Protein AF-Q86Y78-2-F1 (afdb_monomer_lite)

Secondary structure (DSSP, 8-state):
--SHHHHHHHHHHHHHHHHHHHHH-----GGG----S----SSTT--B----TT-SSHHHHHHS----BPPTT---

Radius of gyration: 20.08 Å; chains: 1; bounding box: 42×40×49 Å

pLD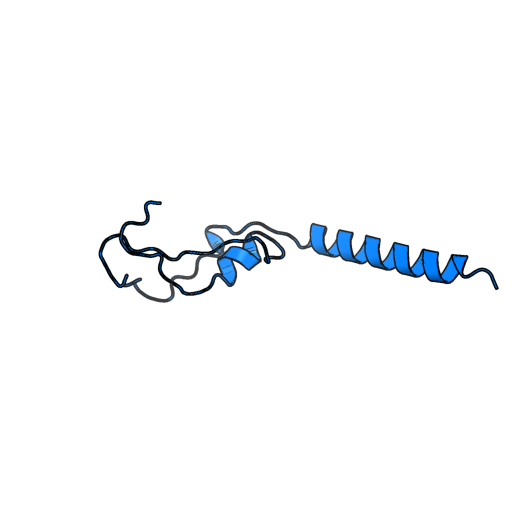DT: mean 91.21, std 7.52, range [52.59, 96.62]

Structure (mmCIF, N/CA/C/O backbone):
data_AF-Q86Y78-2-F1
#
_entry.id   AF-Q86Y78-2-F1
#
loop_
_atom_site.group_PDB
_atom_site.id
_atom_site.type_symbol
_atom_site.label_atom_id
_atom_site.label_alt_id
_atom_site.label_comp_id
_atom_site.label_asym_id
_atom_site.label_entity_id
_atom_site.label_seq_id
_atom_site.pdbx_PDB_ins_code
_atom_site.Cartn_x
_atom_site.Cartn_y
_atom_site.Cartn_z
_atom_site.occupancy
_atom_site.B_iso_or_equiv
_atom_site.auth_seq_id
_atom_site.auth_comp_id
_atom_site.auth_asym_id
_atom_site.auth_atom_id
_atom_site.pdbx_PDB_model_num
ATOM 1 N N . MET A 1 1 ? 23.035 31.848 -29.492 1.00 52.59 1 MET A N 1
ATOM 2 C CA . MET A 1 1 ? 23.710 30.698 -28.861 1.00 52.59 1 MET A CA 1
ATOM 3 C C . MET A 1 1 ? 22.660 29.616 -28.764 1.00 52.59 1 MET A C 1
ATOM 5 O O . MET A 1 1 ? 21.688 29.821 -28.050 1.00 52.59 1 MET A O 1
ATOM 9 N N . GLU A 1 2 ? 22.769 28.574 -29.587 1.00 65.50 2 GLU A N 1
ATOM 10 C CA . GLU A 1 2 ? 21.828 27.449 -29.573 1.00 65.50 2 GLU A CA 1
ATOM 11 C C . GLU A 1 2 ? 21.713 26.927 -28.133 1.00 65.50 2 GLU A C 1
ATOM 13 O O . GLU A 1 2 ? 22.746 26.591 -27.550 1.00 65.50 2 GLU A O 1
ATOM 18 N N . PRO A 1 3 ? 20.515 26.851 -27.528 1.00 68.06 3 PRO A N 1
ATOM 19 C CA . PRO A 1 3 ? 20.349 26.318 -26.174 1.00 68.06 3 PRO A CA 1
ATOM 20 C C . PRO A 1 3 ? 20.626 24.804 -26.093 1.00 68.06 3 PRO A C 1
ATOM 22 O O . PRO A 1 3 ? 20.507 24.215 -25.020 1.00 68.06 3 PRO A O 1
ATOM 25 N N . GLY A 1 4 ? 21.038 24.182 -27.206 1.00 83.62 4 GLY A N 1
ATOM 26 C CA . GLY A 1 4 ? 21.359 22.767 -27.361 1.00 83.62 4 GLY A CA 1
ATOM 27 C C . GLY A 1 4 ? 22.149 22.138 -26.209 1.00 83.62 4 GLY A C 1
ATOM 28 O O . GLY A 1 4 ? 21.649 21.167 -25.648 1.00 83.62 4 GLY A O 1
ATOM 29 N N . PRO A 1 5 ? 23.325 22.653 -25.788 1.00 90.81 5 PRO A N 1
ATOM 30 C CA . PRO A 1 5 ? 24.108 21.995 -24.743 1.00 90.81 5 PRO A CA 1
ATOM 31 C C . PRO A 1 5 ? 23.443 22.080 -23.365 1.00 90.81 5 PRO A C 1
ATOM 33 O O . PRO A 1 5 ? 23.515 21.128 -22.597 1.00 90.81 5 PRO A O 1
ATOM 36 N N . ALA A 1 6 ? 22.768 23.189 -23.048 1.00 92.00 6 ALA A N 1
ATOM 37 C CA . ALA A 1 6 ? 22.070 23.339 -21.772 1.00 92.00 6 ALA A CA 1
ATOM 38 C C . ALA A 1 6 ? 20.835 22.427 -21.703 1.00 92.00 6 ALA A C 1
ATOM 40 O O . ALA A 1 6 ? 20.646 21.725 -20.714 1.00 92.00 6 ALA A O 1
ATOM 41 N N . LEU A 1 7 ? 20.038 22.385 -22.776 1.00 93.25 7 LEU A N 1
ATOM 42 C CA . LEU A 1 7 ? 18.907 21.463 -22.910 1.00 93.25 7 LEU A CA 1
ATOM 43 C C . LEU A 1 7 ? 19.367 20.002 -22.854 1.00 93.25 7 LEU A C 1
ATOM 45 O O . LEU A 1 7 ? 18.777 19.213 -22.123 1.00 93.25 7 LEU A O 1
ATOM 49 N N . ALA A 1 8 ? 20.442 19.648 -23.565 1.00 93.75 8 ALA A N 1
ATOM 50 C CA . ALA A 1 8 ? 21.007 18.301 -23.541 1.00 93.75 8 ALA A CA 1
ATOM 51 C C . ALA A 1 8 ? 21.465 17.895 -22.133 1.00 93.75 8 ALA A C 1
ATOM 53 O O . ALA A 1 8 ? 21.168 16.785 -21.694 1.00 93.75 8 ALA A O 1
ATOM 54 N N . TRP A 1 9 ? 22.129 18.795 -21.397 1.00 95.38 9 TRP A N 1
ATOM 55 C CA . TRP A 1 9 ? 22.513 18.524 -20.012 1.00 95.38 9 TRP A CA 1
ATOM 56 C C . TRP A 1 9 ? 21.312 18.375 -19.083 1.00 95.38 9 TRP A C 1
ATOM 58 O O . TRP A 1 9 ? 21.309 17.457 -18.269 1.00 95.38 9 TRP A O 1
ATOM 68 N N . LEU A 1 10 ? 20.285 19.221 -19.210 1.00 95.44 10 LEU A N 1
ATOM 69 C CA . LEU A 1 10 ? 19.061 19.090 -18.414 1.00 95.44 10 LEU A CA 1
ATOM 70 C C . LEU A 1 10 ? 18.372 17.744 -18.669 1.00 95.44 10 LEU A C 1
ATOM 72 O O . LEU A 1 10 ? 18.032 17.053 -17.714 1.00 95.44 10 LEU A O 1
ATOM 76 N N . LEU A 1 11 ? 18.239 17.338 -19.935 1.00 95.25 11 LEU A N 1
ATOM 77 C CA . LEU A 1 11 ? 17.662 16.043 -20.301 1.00 95.25 11 LEU A CA 1
ATOM 78 C C . LEU A 1 11 ? 18.483 14.875 -19.748 1.00 95.25 11 LEU A C 1
ATOM 80 O O . LEU A 1 11 ? 17.911 13.932 -19.204 1.00 95.25 11 LEU A O 1
ATOM 84 N N . LEU A 1 12 ? 19.815 14.939 -19.839 1.00 96.00 12 LEU A N 1
ATOM 85 C CA . LEU A 1 12 ? 20.669 13.902 -19.268 1.00 96.00 12 LEU A CA 1
ATOM 86 C C . LEU A 1 12 ? 20.508 13.819 -17.747 1.00 96.00 12 LEU A C 1
ATOM 88 O O . LEU A 1 12 ? 20.381 12.723 -17.215 1.00 96.00 12 LEU A O 1
ATOM 92 N N . LEU A 1 13 ? 20.490 14.955 -17.047 1.00 96.50 13 LEU A N 1
ATOM 93 C CA . LEU A 1 13 ? 20.294 14.982 -15.597 1.00 96.50 13 LEU A CA 1
ATOM 94 C C . LEU A 1 13 ? 18.936 14.394 -15.197 1.00 96.50 13 LEU A C 1
ATOM 96 O O . LEU A 1 13 ? 18.881 13.635 -14.232 1.00 96.50 13 LEU A O 1
ATOM 100 N N . SER A 1 14 ? 17.868 14.681 -15.947 1.00 95.50 14 SER A N 1
ATOM 101 C CA . SER A 1 14 ? 16.556 14.059 -15.735 1.00 95.50 14 SER A CA 1
ATOM 102 C C . SER A 1 14 ? 16.612 12.540 -15.916 1.00 95.50 14 SER A C 1
ATOM 104 O O . SER A 1 14 ? 16.196 11.812 -15.021 1.00 95.50 14 SER A O 1
ATOM 106 N N . LEU A 1 15 ? 17.220 12.053 -17.003 1.00 95.75 15 LEU A N 1
ATOM 107 C CA . LEU A 1 15 ? 17.380 10.614 -17.251 1.00 95.75 15 LEU A CA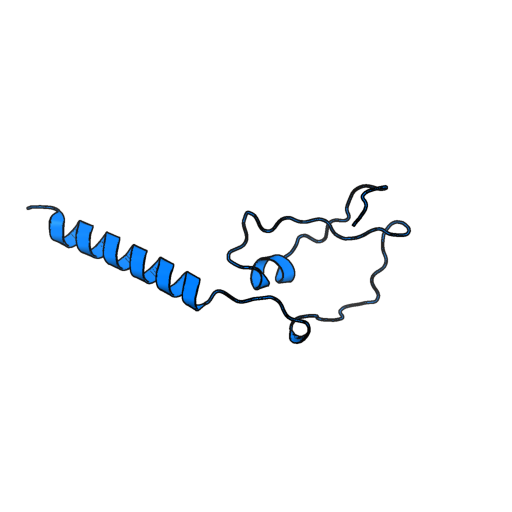 1
ATOM 108 C C . LEU A 1 15 ? 18.204 9.922 -16.158 1.00 95.75 15 LEU A C 1
ATOM 110 O O . LEU A 1 15 ? 17.883 8.809 -15.745 1.00 95.75 15 LEU A O 1
ATOM 114 N N . LEU A 1 16 ? 19.264 10.574 -15.672 1.00 95.75 16 LEU A N 1
ATOM 115 C CA . LEU A 1 16 ? 20.074 10.060 -14.569 1.00 95.75 16 LEU A CA 1
ATOM 116 C C . LEU A 1 16 ? 19.285 10.029 -13.255 1.00 95.75 16 LEU A C 1
ATOM 118 O O . LEU A 1 16 ? 19.405 9.057 -12.511 1.00 95.75 16 LEU A O 1
ATOM 122 N N . ALA A 1 17 ? 18.467 11.047 -12.976 1.00 94.31 17 ALA A N 1
ATOM 123 C CA . ALA A 1 17 ? 17.606 11.081 -11.797 1.00 94.31 17 ALA A CA 1
ATOM 124 C C . ALA A 1 17 ? 16.541 9.973 -11.836 1.00 94.31 17 ALA A C 1
ATOM 126 O O . ALA A 1 17 ? 16.347 9.276 -10.839 1.00 94.31 17 ALA A O 1
ATOM 127 N N . ASP A 1 18 ? 15.912 9.753 -12.991 1.00 91.44 18 ASP A N 1
ATOM 128 C CA . ASP A 1 18 ? 14.939 8.675 -13.188 1.00 91.44 18 ASP A CA 1
ATOM 129 C C . ASP A 1 18 ? 15.595 7.293 -13.056 1.00 91.44 18 ASP A C 1
ATOM 131 O O . ASP A 1 18 ? 15.058 6.403 -12.394 1.00 91.44 18 ASP A O 1
ATOM 135 N N . CYS A 1 19 ? 16.798 7.125 -13.612 1.00 93.06 19 CYS A N 1
ATOM 136 C CA . CYS A 1 19 ? 17.583 5.899 -13.479 1.00 93.06 19 CYS A CA 1
ATOM 137 C C . CYS A 1 19 ? 17.971 5.627 -12.017 1.00 93.06 19 CYS A C 1
ATOM 139 O O . CYS A 1 19 ? 17.838 4.501 -11.539 1.00 93.06 19 CYS A O 1
ATOM 141 N N . LEU A 1 20 ? 18.386 6.661 -11.274 1.00 92.44 20 LEU A N 1
ATOM 142 C CA . LEU A 1 20 ? 18.695 6.548 -9.849 1.00 92.44 20 LEU A CA 1
ATOM 143 C C . LEU A 1 20 ? 17.455 6.159 -9.037 1.00 92.44 20 LEU A C 1
ATOM 145 O O . LEU A 1 20 ? 17.539 5.273 -8.189 1.00 92.44 20 LEU A O 1
ATOM 149 N N . LYS A 1 21 ? 16.301 6.776 -9.320 1.00 89.94 21 LYS A N 1
ATOM 150 C CA . LYS A 1 21 ? 15.032 6.440 -8.665 1.00 89.94 21 LYS A CA 1
ATOM 151 C C . LYS A 1 21 ? 14.634 4.987 -8.926 1.00 89.94 21 LYS A C 1
ATOM 153 O O . LYS A 1 21 ? 14.258 4.287 -7.991 1.00 89.94 21 LYS A O 1
ATOM 158 N N . ALA A 1 22 ? 14.757 4.516 -10.166 1.00 88.88 22 ALA A N 1
ATOM 159 C CA . ALA A 1 22 ? 14.491 3.123 -10.510 1.00 88.88 22 ALA A CA 1
ATOM 160 C C . ALA A 1 22 ? 15.465 2.161 -9.806 1.00 88.88 22 ALA A C 1
ATOM 162 O O . ALA A 1 22 ? 15.037 1.149 -9.260 1.00 88.88 22 ALA A O 1
ATOM 163 N N . ALA A 1 23 ? 16.757 2.496 -9.751 1.00 90.31 23 ALA A N 1
ATOM 164 C CA . ALA A 1 23 ? 17.772 1.675 -9.089 1.00 90.31 23 ALA A CA 1
ATOM 165 C C . ALA A 1 23 ? 17.598 1.596 -7.561 1.00 90.31 23 ALA A C 1
ATOM 167 O O . ALA A 1 23 ? 17.990 0.604 -6.952 1.00 90.31 23 ALA A O 1
ATOM 168 N N . GLN A 1 24 ? 17.035 2.636 -6.939 1.00 90.31 24 GLN A N 1
ATOM 169 C CA . GLN A 1 24 ? 16.741 2.665 -5.502 1.00 90.31 24 GLN A CA 1
ATOM 170 C C . GLN A 1 24 ? 15.390 2.044 -5.142 1.00 90.31 24 GLN A C 1
ATOM 172 O O . GLN A 1 24 ? 15.170 1.746 -3.967 1.00 90.31 24 GLN A O 1
ATOM 177 N N . SER A 1 25 ? 14.506 1.853 -6.126 1.00 94.12 25 SER A N 1
ATOM 178 C CA . SER A 1 25 ? 13.199 1.251 -5.893 1.00 94.12 25 SER A CA 1
ATOM 179 C C . SER A 1 25 ? 13.338 -0.168 -5.347 1.00 94.12 25 SER A C 1
ATOM 181 O O . SER A 1 25 ? 14.165 -0.957 -5.814 1.00 94.12 25 SER A O 1
ATOM 183 N N . ARG A 1 26 ? 12.536 -0.503 -4.336 1.00 95.62 26 ARG A N 1
ATOM 184 C CA . ARG A 1 26 ? 12.515 -1.855 -3.776 1.00 95.62 26 ARG A CA 1
ATOM 185 C C . ARG A 1 26 ? 11.149 -2.265 -3.249 1.00 95.62 26 ARG A C 1
ATOM 187 O O . ARG A 1 26 ? 10.287 -1.443 -2.935 1.00 95.62 26 ARG A O 1
ATOM 194 N N . ASP A 1 27 ? 10.992 -3.575 -3.112 1.00 96.12 27 ASP A N 1
ATOM 195 C CA . ASP A 1 27 ? 9.805 -4.180 -2.529 1.00 96.12 27 ASP A CA 1
ATOM 196 C C . ASP A 1 27 ? 9.827 -4.177 -1.004 1.00 96.12 27 ASP A C 1
ATOM 198 O O . ASP A 1 27 ? 10.877 -4.297 -0.365 1.00 96.12 27 ASP A O 1
ATOM 202 N N . PHE A 1 28 ? 8.630 -4.081 -0.426 1.00 96.62 28 PHE A N 1
ATOM 203 C CA . PHE A 1 28 ? 8.417 -4.325 0.991 1.00 96.62 28 PHE A CA 1
ATOM 204 C C . PHE A 1 28 ? 8.4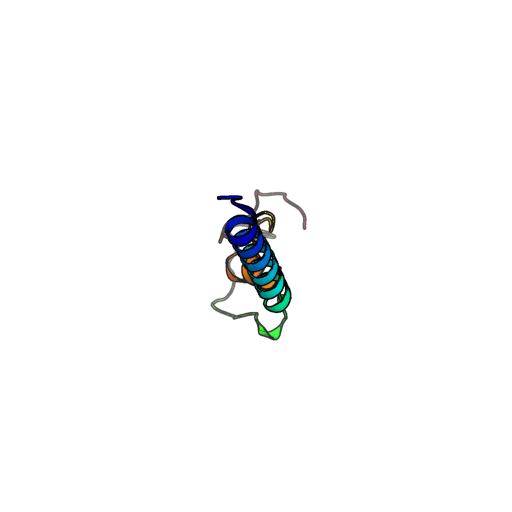27 -5.831 1.260 1.00 96.62 28 PHE A C 1
ATOM 206 O O . PHE A 1 28 ? 7.727 -6.599 0.599 1.00 96.62 28 PHE A O 1
ATOM 213 N N . THR A 1 29 ? 9.195 -6.267 2.254 1.00 96.38 29 THR A N 1
ATOM 214 C CA . THR A 1 29 ? 9.340 -7.681 2.605 1.00 96.38 29 THR A CA 1
ATOM 215 C C . THR A 1 29 ? 8.931 -7.950 4.049 1.00 96.38 29 THR A C 1
ATOM 217 O O . THR A 1 29 ? 8.791 -7.046 4.868 1.00 96.38 29 THR A O 1
ATOM 220 N N . VAL A 1 30 ? 8.815 -9.231 4.412 1.00 94.75 30 VAL A N 1
ATOM 221 C CA . VAL A 1 30 ? 8.553 -9.649 5.803 1.00 94.75 30 VAL A CA 1
ATOM 222 C C . VAL A 1 30 ? 9.616 -9.119 6.777 1.00 94.75 30 VAL A C 1
ATOM 224 O O . VAL A 1 30 ? 9.309 -8.878 7.940 1.00 94.75 30 VAL A O 1
ATOM 227 N N . LYS A 1 31 ? 10.853 -8.890 6.313 1.00 95.50 31 LYS A N 1
ATOM 228 C CA . LYS A 1 31 ? 11.939 -8.343 7.143 1.00 95.50 31 LYS A CA 1
ATOM 229 C C . LYS A 1 31 ? 11.719 -6.875 7.517 1.00 95.50 31 LYS A C 1
ATOM 231 O O . LYS A 1 31 ? 12.318 -6.410 8.480 1.00 95.50 31 LYS A O 1
ATOM 236 N N . ASP A 1 32 ? 10.882 -6.165 6.767 1.00 95.19 32 ASP A N 1
ATOM 237 C CA . ASP A 1 32 ? 10.572 -4.754 6.990 1.00 95.19 32 ASP A CA 1
ATOM 238 C C . ASP A 1 32 ? 9.402 -4.561 7.976 1.00 95.19 32 ASP A C 1
ATOM 240 O O . ASP A 1 32 ? 9.161 -3.444 8.443 1.00 95.19 32 ASP A O 1
ATOM 244 N N . ILE A 1 33 ? 8.687 -5.639 8.330 1.00 92.38 33 ILE A N 1
ATOM 245 C CA . ILE A 1 33 ? 7.588 -5.615 9.302 1.00 92.38 33 ILE A CA 1
ATOM 246 C C . ILE A 1 33 ? 8.149 -5.344 10.701 1.00 92.38 33 ILE A C 1
ATOM 248 O O . ILE A 1 33 ? 8.913 -6.138 11.249 1.00 92.38 33 ILE A O 1
ATOM 252 N N . ILE A 1 34 ? 7.709 -4.242 11.311 1.00 89.19 34 ILE A N 1
ATOM 253 C CA . ILE A 1 34 ? 8.012 -3.911 12.706 1.00 89.19 34 ILE A CA 1
ATOM 254 C C . ILE A 1 34 ? 6.758 -4.123 13.554 1.00 89.19 34 ILE A C 1
ATOM 256 O O . ILE A 1 34 ? 5.745 -3.449 13.364 1.00 89.19 34 ILE A O 1
ATOM 260 N N . TYR A 1 35 ? 6.841 -5.024 14.532 1.00 84.94 35 TYR A N 1
ATOM 261 C CA . TYR A 1 35 ? 5.804 -5.192 15.548 1.00 84.94 35 TYR A CA 1
ATOM 262 C C . TYR A 1 35 ? 5.931 -4.088 16.599 1.00 84.94 35 TYR A C 1
ATOM 264 O O . TYR A 1 35 ? 6.769 -4.168 17.492 1.00 84.94 35 TYR A O 1
ATOM 272 N N . LEU A 1 36 ? 5.115 -3.040 16.477 1.00 80.12 36 LEU A N 1
ATOM 273 C CA . LEU A 1 36 ? 5.127 -1.913 17.417 1.00 80.12 36 LEU A CA 1
ATOM 274 C C . LEU A 1 36 ? 4.263 -2.182 18.655 1.00 80.12 36 LEU A C 1
ATOM 276 O O . LEU A 1 36 ? 4.676 -1.916 19.778 1.00 80.12 36 LEU A O 1
ATOM 280 N N . HIS A 1 37 ? 3.059 -2.709 18.451 1.00 78.12 37 HIS A N 1
ATOM 281 C CA . HIS A 1 37 ? 2.103 -3.030 19.507 1.00 78.12 37 HIS A CA 1
ATOM 282 C C . HIS A 1 37 ? 1.082 -4.049 18.980 1.00 78.12 37 HIS A C 1
ATOM 284 O O . HIS A 1 37 ? 0.928 -4.183 17.760 1.00 78.12 37 HIS A O 1
ATOM 290 N N . PRO A 1 38 ? 0.345 -4.755 19.858 1.00 80.94 38 PRO A N 1
ATOM 291 C CA . PRO A 1 38 ? -0.839 -5.491 19.439 1.00 80.94 38 PRO A CA 1
ATOM 292 C C . PRO A 1 38 ? -1.773 -4.536 18.691 1.00 80.94 38 PRO A C 1
ATOM 294 O O . PRO A 1 38 ? -2.112 -3.463 19.198 1.00 80.94 38 PRO A O 1
ATOM 297 N N . SER A 1 39 ? -2.134 -4.876 17.456 1.00 75.75 39 SER A N 1
ATOM 298 C CA . SER A 1 39 ? -3.056 -4.051 16.683 1.00 75.75 39 SER A CA 1
ATOM 299 C C . SER A 1 39 ? -4.459 -4.226 17.258 1.00 75.75 39 SER A C 1
ATOM 301 O O . SER A 1 39 ? -5.022 -5.318 17.217 1.00 75.75 39 SER A O 1
ATOM 303 N N . THR A 1 40 ? -5.011 -3.158 17.829 1.00 86.19 40 THR A N 1
ATOM 304 C CA . THR A 1 40 ? -6.436 -3.072 18.139 1.00 86.19 40 THR A CA 1
ATOM 305 C C . THR A 1 40 ? -7.134 -2.383 16.981 1.00 86.19 40 THR A C 1
ATOM 307 O O . THR A 1 40 ? -6.815 -1.251 16.617 1.00 86.19 40 THR A O 1
ATOM 310 N N . THR A 1 41 ? -8.093 -3.082 16.386 1.00 91.31 41 THR A N 1
ATOM 311 C CA . THR A 1 41 ? -8.928 -2.536 15.322 1.00 91.31 41 THR A CA 1
ATOM 312 C C . THR A 1 41 ? -10.166 -1.883 15.954 1.00 91.31 41 THR A C 1
ATOM 314 O O . THR A 1 41 ? -10.665 -2.361 16.976 1.00 91.31 41 THR A O 1
ATOM 317 N N . PRO A 1 42 ? -10.695 -0.780 15.399 1.00 92.69 42 PRO A N 1
ATOM 318 C CA . PRO A 1 42 ? -11.839 -0.067 15.976 1.00 92.69 42 PRO A CA 1
ATOM 319 C C . PRO A 1 42 ? -13.160 -0.850 15.874 1.00 92.69 42 PRO A C 1
ATOM 321 O O . PRO A 1 42 ? -14.171 -0.457 16.456 1.00 92.69 42 PRO A O 1
ATOM 324 N N . TYR A 1 43 ? -13.185 -1.935 15.100 1.00 92.88 43 TYR A N 1
ATOM 325 C CA . TYR A 1 43 ? -14.306 -2.857 14.965 1.00 92.88 43 TYR A CA 1
ATOM 326 C C . TYR A 1 43 ? -13.802 -4.219 14.439 1.00 92.88 43 TYR A C 1
ATOM 328 O O . TYR A 1 43 ? -12.759 -4.264 13.774 1.00 92.88 43 TYR A O 1
ATOM 336 N N . PRO A 1 44 ? -14.515 -5.334 14.704 1.00 92.31 44 PRO A N 1
ATOM 337 C CA . PRO A 1 44 ? -14.106 -6.660 14.241 1.00 92.31 44 PRO A CA 1
ATOM 338 C C . PRO A 1 44 ? -13.889 -6.703 12.726 1.00 92.31 44 PRO A C 1
ATOM 340 O O . PRO A 1 44 ? -14.726 -6.219 11.967 1.00 92.31 44 PRO A O 1
ATOM 343 N N . GLY A 1 45 ? -12.758 -7.266 12.296 1.00 91.12 45 GLY A N 1
ATOM 344 C CA . GLY A 1 45 ? -12.384 -7.341 10.879 1.00 91.12 45 GLY A CA 1
ATOM 345 C C . GLY A 1 45 ? -11.910 -6.021 10.256 1.00 91.12 45 GLY A C 1
ATOM 346 O O . GLY A 1 45 ? -11.654 -5.988 9.059 1.00 91.12 45 GLY A O 1
ATOM 347 N N . GLY A 1 46 ? -11.782 -4.936 11.028 1.00 92.81 46 GLY A N 1
ATOM 348 C CA . GLY A 1 46 ? -11.220 -3.682 10.527 1.00 92.81 46 GLY A CA 1
ATOM 349 C C . GLY A 1 46 ? -9.756 -3.820 10.113 1.00 92.81 46 GLY A C 1
ATOM 350 O O . GLY A 1 46 ? -8.963 -4.446 10.809 1.00 92.81 46 GLY A O 1
ATOM 351 N N . PHE A 1 47 ? -9.389 -3.192 9.002 1.00 92.94 47 PHE A N 1
ATOM 352 C CA . PHE A 1 47 ? -8.020 -3.127 8.491 1.00 92.94 47 PHE A CA 1
ATOM 353 C C . PHE A 1 47 ? -7.715 -1.713 7.987 1.00 92.94 47 PHE A C 1
ATOM 355 O O . PHE A 1 47 ? -8.627 -0.895 7.832 1.00 92.94 47 PHE A O 1
ATOM 362 N N . LYS A 1 48 ? -6.431 -1.398 7.794 1.00 92.62 48 LYS A N 1
ATOM 363 C CA . LYS A 1 48 ? -6.000 -0.082 7.305 1.00 92.62 48 LYS A CA 1
ATOM 364 C C . LYS A 1 48 ? -6.151 -0.004 5.786 1.00 92.62 48 LYS A C 1
ATOM 366 O O . LYS A 1 48 ? -5.764 -0.937 5.089 1.00 92.62 48 LYS A O 1
ATOM 371 N N . CYS A 1 49 ? -6.690 1.107 5.292 1.00 94.31 49 CYS A N 1
ATOM 372 C CA . CYS A 1 49 ? -6.911 1.362 3.869 1.00 94.31 49 CYS A CA 1
ATOM 373 C C . CYS A 1 49 ? -5.942 2.426 3.357 1.00 94.31 49 CYS A C 1
ATOM 375 O O . CYS A 1 49 ? -5.876 3.523 3.910 1.00 94.31 49 CYS A O 1
ATOM 377 N N . PHE A 1 50 ? -5.249 2.138 2.259 1.00 95.06 50 PHE A N 1
ATOM 378 C CA . PHE A 1 50 ? -4.397 3.101 1.568 1.00 95.06 50 PHE A CA 1
ATOM 379 C C . PHE A 1 50 ? -4.194 2.708 0.102 1.00 95.06 50 PHE A C 1
ATOM 381 O O . PHE A 1 50 ? -4.471 1.576 -0.292 1.00 95.06 50 PHE A O 1
ATOM 388 N N . THR A 1 51 ? -3.706 3.650 -0.705 1.00 95.50 51 THR A N 1
ATOM 389 C CA . THR A 1 51 ? -3.288 3.410 -2.091 1.00 95.50 51 THR A CA 1
ATOM 390 C C . THR A 1 51 ? -1.825 3.805 -2.264 1.00 95.50 51 THR A C 1
ATOM 392 O O . THR A 1 51 ? -1.320 4.683 -1.563 1.00 95.50 51 THR A O 1
ATOM 395 N N . CYS A 1 52 ? -1.143 3.173 -3.219 1.00 95.38 52 CYS A N 1
ATOM 396 C CA . CYS A 1 52 ? 0.259 3.465 -3.532 1.00 95.38 52 CYS A CA 1
ATOM 397 C C . CYS A 1 52 ? 0.436 4.473 -4.678 1.00 95.38 52 CYS A C 1
ATOM 399 O O . CYS A 1 52 ? 1.553 4.667 -5.143 1.00 95.38 52 CYS A O 1
ATOM 401 N N . GLU A 1 53 ? -0.634 5.132 -5.138 1.00 95.19 53 GLU A N 1
ATOM 402 C CA . GLU A 1 53 ? -0.617 5.997 -6.335 1.00 95.19 53 GLU A CA 1
ATOM 403 C C . GLU A 1 53 ? 0.408 7.138 -6.265 1.00 95.19 53 GLU A C 1
ATOM 405 O O . GLU A 1 53 ? 0.868 7.628 -7.293 1.00 95.19 53 GLU A O 1
ATOM 410 N N . LYS A 1 54 ? 0.760 7.575 -5.050 1.00 93.44 54 LYS A N 1
ATOM 411 C CA . LYS A 1 54 ? 1.710 8.670 -4.800 1.00 93.44 54 LYS A CA 1
ATOM 412 C C . LYS A 1 54 ? 3.037 8.200 -4.201 1.00 93.44 54 LYS A C 1
ATOM 414 O O . LYS A 1 54 ? 3.871 9.037 -3.865 1.00 93.44 54 LYS A O 1
ATOM 419 N N . ALA A 1 55 ? 3.225 6.894 -4.030 1.00 94.62 55 ALA A N 1
ATOM 420 C CA . ALA A 1 55 ? 4.450 6.343 -3.468 1.00 94.62 55 ALA A CA 1
ATOM 421 C C . ALA A 1 55 ? 5.539 6.215 -4.542 1.00 94.62 55 ALA A C 1
ATOM 423 O O . ALA A 1 55 ? 5.252 6.040 -5.726 1.00 94.62 55 ALA A O 1
ATOM 424 N N . ALA A 1 56 ? 6.804 6.315 -4.130 1.00 93.38 56 ALA A N 1
ATOM 425 C CA . ALA A 1 56 ? 7.933 6.129 -5.039 1.00 93.38 56 ALA A CA 1
ATOM 426 C C . ALA A 1 56 ? 8.110 4.659 -5.448 1.00 93.38 56 ALA A C 1
ATOM 428 O O . ALA A 1 56 ? 8.486 4.391 -6.587 1.00 93.38 56 ALA A O 1
ATOM 429 N N . ASP A 1 57 ? 7.835 3.743 -4.522 1.00 95.25 57 ASP A N 1
ATOM 430 C CA . ASP A 1 57 ? 7.896 2.299 -4.692 1.00 95.25 57 ASP A CA 1
ATOM 431 C C . ASP A 1 57 ? 7.002 1.589 -3.654 1.00 95.25 57 ASP A C 1
ATOM 433 O O . ASP A 1 57 ? 6.288 2.215 -2.860 1.00 95.25 57 ASP A O 1
ATOM 437 N N . ASN A 1 58 ? 7.020 0.257 -3.683 1.00 95.50 58 ASN A N 1
ATOM 438 C CA . ASN A 1 58 ? 6.229 -0.590 -2.796 1.00 95.50 58 ASN A CA 1
ATOM 439 C C . ASN A 1 58 ? 6.707 -0.503 -1.333 1.00 95.50 58 ASN A C 1
ATOM 441 O O . ASN A 1 58 ? 5.887 -0.507 -0.409 1.00 95.50 58 ASN A O 1
ATOM 445 N N . TYR A 1 59 ? 8.019 -0.370 -1.112 1.00 96.38 59 TYR A N 1
ATOM 446 C CA . TYR A 1 59 ? 8.575 -0.175 0.223 1.00 96.38 59 TYR A CA 1
ATOM 447 C C . TYR A 1 59 ? 8.060 1.108 0.877 1.00 96.38 59 TYR A C 1
ATOM 449 O O . TYR A 1 59 ? 7.458 1.029 1.946 1.00 96.38 59 TYR A O 1
ATOM 457 N N . GLU A 1 60 ? 8.231 2.268 0.241 1.00 95.81 60 GLU A N 1
ATOM 458 C CA . GLU A 1 60 ? 7.769 3.559 0.761 1.00 95.81 60 GLU A CA 1
ATOM 459 C C . GLU A 1 60 ? 6.253 3.569 0.966 1.00 95.81 60 GLU A C 1
ATOM 461 O O . GLU A 1 60 ? 5.777 4.079 1.981 1.00 95.81 60 GLU A O 1
ATOM 466 N N . CYS A 1 61 ? 5.495 2.941 0.056 1.00 95.88 61 CYS A N 1
ATOM 467 C CA . CYS A 1 61 ? 4.047 2.826 0.195 1.00 95.88 61 CYS A CA 1
ATOM 468 C C . CYS A 1 61 ? 3.638 2.139 1.504 1.00 95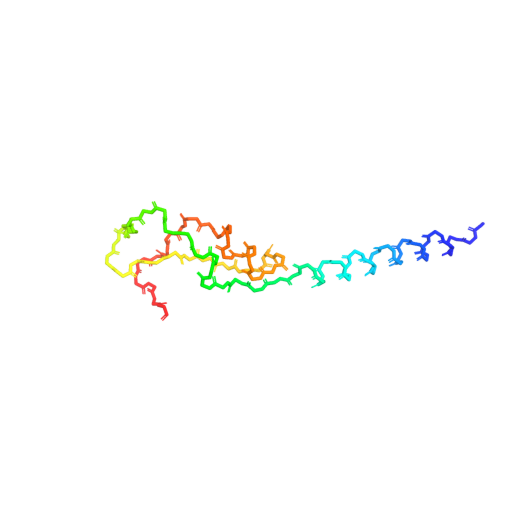.88 61 CYS A C 1
ATOM 470 O O . CYS A 1 61 ? 2.837 2.678 2.263 1.00 95.88 61 CYS A O 1
ATOM 472 N N . ASN A 1 62 ? 4.192 0.958 1.786 1.00 94.44 62 ASN A N 1
ATOM 473 C CA . ASN A 1 62 ? 3.825 0.192 2.978 1.00 94.44 62 ASN A CA 1
ATOM 474 C C . ASN A 1 62 ? 4.458 0.763 4.253 1.00 94.44 62 ASN A C 1
ATOM 476 O O . ASN A 1 62 ? 3.849 0.720 5.322 1.00 94.44 62 ASN A O 1
ATOM 480 N N . ARG A 1 63 ? 5.670 1.323 4.149 1.00 94.69 63 ARG A N 1
ATOM 481 C CA . ARG A 1 63 ? 6.420 1.922 5.262 1.00 94.69 63 ARG A CA 1
ATOM 482 C C . ARG A 1 63 ? 5.718 3.144 5.847 1.00 94.69 63 ARG A C 1
ATOM 484 O O . ARG A 1 63 ? 5.772 3.328 7.064 1.00 94.69 63 ARG A O 1
ATOM 491 N N . TRP A 1 64 ? 5.100 3.957 4.989 1.00 93.62 64 TRP A N 1
ATOM 492 C CA . TRP A 1 64 ? 4.506 5.254 5.332 1.00 93.62 64 TRP A CA 1
ATOM 493 C C . TRP A 1 64 ? 3.012 5.341 5.020 1.00 93.62 64 TRP A C 1
ATOM 495 O O . TRP A 1 64 ? 2.460 6.440 4.930 1.00 93.62 64 TRP A O 1
ATOM 505 N N . ALA A 1 65 ? 2.350 4.194 4.860 1.00 94.62 65 ALA A N 1
ATOM 506 C CA . ALA A 1 65 ? 0.911 4.140 4.682 1.00 94.62 65 ALA A CA 1
ATOM 507 C C . ALA A 1 65 ? 0.199 4.927 5.802 1.00 94.62 65 ALA A C 1
ATOM 509 O O . ALA A 1 65 ? 0.576 4.810 6.975 1.00 94.62 65 ALA A O 1
ATOM 510 N N . PRO A 1 66 ? -0.833 5.723 5.473 1.00 93.19 66 PRO A N 1
ATOM 511 C CA . PRO A 1 66 ? -1.600 6.440 6.477 1.00 93.19 66 PRO A CA 1
ATOM 512 C C . PRO A 1 66 ? -2.228 5.465 7.476 1.00 93.19 66 PRO A C 1
ATOM 514 O O . PRO A 1 66 ? -2.744 4.406 7.110 1.00 93.19 66 PRO A O 1
ATOM 517 N N . ASP A 1 67 ? -2.230 5.854 8.749 1.00 90.19 67 ASP A N 1
ATOM 518 C CA . ASP A 1 67 ? -2.839 5.062 9.815 1.00 90.19 67 ASP A CA 1
ATOM 519 C C . ASP A 1 67 ? -4.360 5.276 9.883 1.00 90.19 67 ASP A C 1
ATOM 521 O O . ASP A 1 67 ? -4.891 5.861 10.826 1.00 90.19 67 ASP A O 1
ATOM 525 N N . ILE A 1 68 ? -5.060 4.877 8.818 1.00 93.31 68 ILE A N 1
ATOM 526 C CA . ILE A 1 68 ? -6.499 5.091 8.656 1.00 93.31 68 ILE A CA 1
ATOM 527 C C . ILE A 1 68 ? -7.183 3.755 8.388 1.00 93.31 68 ILE A C 1
ATOM 529 O O . ILE A 1 68 ? -6.837 3.031 7.456 1.00 93.31 68 ILE A O 1
ATOM 533 N N . TYR A 1 69 ? -8.193 3.441 9.197 1.00 93.94 69 TYR A N 1
ATOM 534 C CA . TYR A 1 69 ? -9.033 2.266 8.995 1.00 93.94 69 TYR A CA 1
ATOM 535 C C . TYR A 1 69 ? -10.013 2.467 7.842 1.00 93.94 69 TYR A C 1
ATOM 537 O O . TYR A 1 69 ? -10.570 3.550 7.661 1.00 93.94 69 TYR A O 1
ATOM 545 N N . CYS A 1 70 ? -10.269 1.393 7.101 1.00 95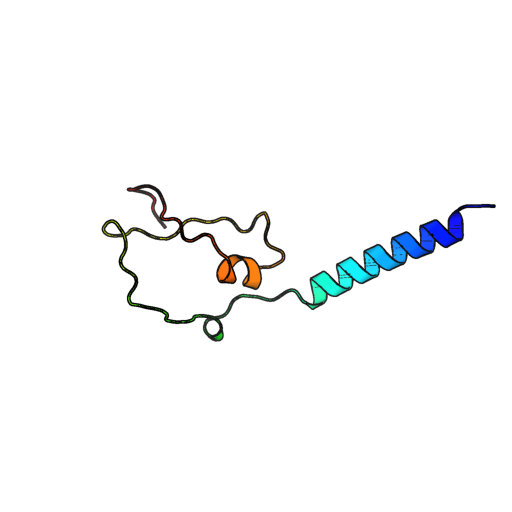.94 70 CYS A N 1
ATOM 546 C CA . CYS A 1 70 ? -11.335 1.347 6.110 1.00 95.94 70 CYS A CA 1
ATOM 547 C C . CYS A 1 70 ? -12.711 1.645 6.741 1.00 95.94 70 CYS A C 1
ATOM 549 O O . CYS A 1 70 ? -12.880 1.558 7.964 1.00 95.94 70 CYS A O 1
ATOM 551 N N . PRO A 1 71 ? -13.736 1.967 5.940 1.00 95.75 71 PRO A N 1
ATOM 552 C CA . PRO A 1 71 ? -15.120 1.950 6.401 1.00 95.75 71 PRO A CA 1
ATOM 553 C C . PRO A 1 71 ? -15.564 0.559 6.891 1.00 95.75 71 PRO A C 1
ATOM 555 O O . PRO A 1 71 ? -15.040 -0.475 6.479 1.00 95.75 71 PRO A O 1
ATOM 558 N N . ARG A 1 72 ? -16.575 0.515 7.767 1.00 95.25 72 ARG A N 1
ATOM 559 C CA . ARG A 1 72 ? -17.186 -0.758 8.185 1.00 95.25 72 ARG A CA 1
ATOM 560 C C . ARG A 1 72 ? -17.798 -1.476 6.984 1.00 95.25 72 ARG A C 1
ATOM 562 O O . ARG A 1 72 ? -18.481 -0.852 6.178 1.00 95.25 72 ARG A O 1
ATOM 569 N N . GLY A 1 73 ? -17.609 -2.791 6.920 1.00 93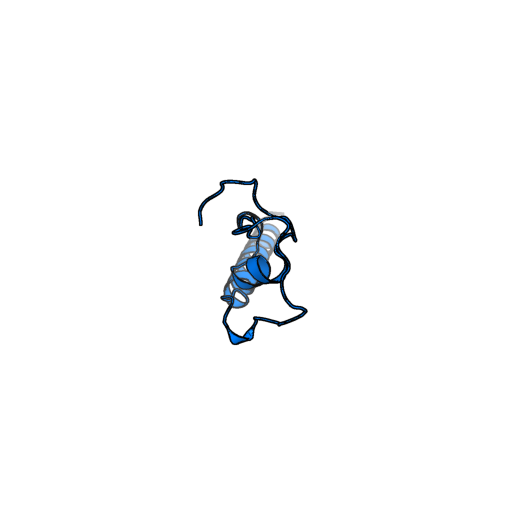.38 73 GLY A N 1
ATOM 570 C CA . GLY A 1 73 ? -18.141 -3.624 5.840 1.00 93.38 73 GLY A CA 1
ATOM 571 C C . GLY A 1 73 ? -17.282 -3.642 4.574 1.00 93.38 73 GLY A C 1
ATOM 572 O O . GLY A 1 73 ? -17.636 -4.346 3.633 1.00 93.38 73 GLY A O 1
ATOM 573 N N . THR A 1 74 ? -16.152 -2.924 4.540 1.00 94.50 74 THR A N 1
ATOM 574 C CA . THR A 1 74 ? -15.134 -3.144 3.506 1.00 94.50 74 THR A CA 1
ATOM 575 C C . THR A 1 74 ? -14.578 -4.563 3.653 1.00 94.50 74 THR A C 1
ATOM 577 O O . THR A 1 74 ? -14.225 -4.979 4.755 1.00 94.50 74 THR A O 1
ATOM 580 N N . MET A 1 75 ? -14.531 -5.308 2.550 1.00 87.12 75 MET A N 1
ATOM 581 C CA . MET A 1 75 ? -13.913 -6.635 2.483 1.00 87.12 75 MET A CA 1
ATOM 582 C C . MET A 1 75 ? -12.484 -6.502 1.947 1.00 87.12 75 MET A C 1
ATOM 584 O O . MET A 1 75 ? -12.228 -5.614 1.131 1.00 87.12 75 MET A O 1
ATOM 588 N N . ILE A 1 76 ? -11.583 -7.355 2.440 1.00 80.12 76 ILE A N 1
ATOM 589 C CA . ILE A 1 76 ? -10.216 -7.522 1.915 1.00 80.12 76 ILE A CA 1
ATOM 590 C C . ILE A 1 76 ? -10.273 -8.315 0.611 1.00 80.12 76 ILE A C 1
ATOM 592 O O . ILE A 1 76 ? -11.063 -9.288 0.570 1.00 80.12 76 ILE A O 1
#

Sequence (76 aa):
MEPGPALAWLLLLSLLADCLKAAQSRDFTVKDIIYLHPSTTPYPGGFKCFTCEKAADNYECNRWAPDIYCPRGTMI

Foldseek 3Di:
DPCVVVVVVVVVVVVVVVVVLVVPADADDPVNDDCPDPDDAPDPPKDADDDCPPPSYNNRCVVVPDPHIDDPPDDD